Protein AF-A0A9X2AKE8-F1 (afdb_monomer_lite)

pLDDT: mean 93.68, std 7.87, range [53.09, 98.56]

Secondary structure (DSSP, 8-state):
-----EEEEEETTEEEEEE---TT-EEEEEEEESSTTPPPEEEESSPPSSEEE-----TT-EEEEEEEEE-TT--EEEEPPPEEEEPP-

Sequence (89 aa):
MHAIKIELTLTPAGRHIAFSKEMLEKVHVYRRVASEGAAWEQVAVNARSPFVDTHAFPPGTTVEYHVQHFNQQDAYEGHSNIVRTTIGS

Foldseek 3Di:
DDAWAWDWDQDPQAIWIFTDDDPQKFKWKWKWFPDPPTDIDGPDTSDDHGDGDRDDDDAQTKMKMKMWIAHNVRHTDDIYDIDMDGHHD

Organism: NCBI:txid2926463

Radius of gyration: 13.16 Å; chains: 1; bounding box: 32×26×38 Å

Structure (mmCIF, N/CA/C/O backbone):
data_AF-A0A9X2AKE8-F1
#
_entry.id   AF-A0A9X2AKE8-F1
#
loop_
_atom_site.group_PDB
_atom_site.id
_atom_site.type_symbol
_atom_site.label_atom_id
_atom_site.label_alt_id
_atom_site.label_comp_id
_atom_site.label_asym_id
_atom_site.label_entity_id
_atom_site.label_seq_id
_atom_site.pdbx_PDB_ins_code
_atom_site.Cartn_x
_atom_site.Cartn_y
_atom_site.Cartn_z
_atom_site.occupancy
_atom_site.B_iso_or_equiv
_atom_site.auth_seq_id
_atom_site.auth_comp_id
_atom_site.auth_asym_id
_atom_site.auth_atom_id
_atom_site.pdbx_PDB_model_num
ATOM 1 N N . MET A 1 1 ? 1.993 6.485 -20.873 1.00 53.09 1 MET A N 1
ATOM 2 C CA . MET A 1 1 ? 2.402 6.465 -19.455 1.00 53.09 1 MET A CA 1
ATOM 3 C C . MET A 1 1 ? 1.285 5.779 -18.684 1.00 53.09 1 MET A C 1
ATOM 5 O O . MET A 1 1 ? 0.168 6.284 -18.700 1.00 53.09 1 MET A O 1
ATOM 9 N N . HIS A 1 2 ? 1.531 4.576 -18.163 1.00 62.09 2 HIS A N 1
ATOM 10 C CA . HIS A 1 2 ? 0.534 3.826 -17.394 1.00 62.09 2 HIS A CA 1
ATOM 11 C C . HIS A 1 2 ? 0.390 4.485 -16.016 1.00 62.09 2 HIS A C 1
ATOM 13 O O . HIS A 1 2 ? 1.393 4.804 -15.383 1.00 62.09 2 HIS A O 1
ATOM 19 N N . ALA A 1 3 ? -0.834 4.764 -15.569 1.00 75.81 3 ALA A N 1
ATOM 20 C CA . ALA A 1 3 ? -1.041 5.355 -14.250 1.00 75.81 3 ALA A CA 1
ATOM 21 C C . ALA A 1 3 ? -0.902 4.260 -13.184 1.00 75.81 3 ALA A C 1
ATOM 23 O O . ALA A 1 3 ? -1.743 3.364 -13.121 1.00 75.81 3 ALA A O 1
ATOM 24 N N . ILE A 1 4 ? 0.131 4.345 -12.345 1.00 87.69 4 ILE A N 1
ATOM 25 C CA . ILE A 1 4 ? 0.294 3.459 -11.189 1.00 87.69 4 ILE A CA 1
ATOM 26 C C . ILE A 1 4 ? -0.798 3.809 -10.173 1.00 87.69 4 ILE A C 1
ATOM 28 O O . ILE A 1 4 ? -0.858 4.932 -9.667 1.00 87.69 4 ILE A O 1
ATOM 32 N N . LYS A 1 5 ? -1.688 2.856 -9.890 1.00 92.19 5 LYS A N 1
ATOM 33 C CA . LYS A 1 5 ? -2.813 3.031 -8.966 1.00 92.19 5 LYS A CA 1
ATOM 34 C C . LYS A 1 5 ? -2.801 1.967 -7.884 1.00 92.19 5 LYS A C 1
ATOM 36 O O . LYS A 1 5 ? -2.376 0.835 -8.111 1.00 92.19 5 LYS A O 1
ATOM 41 N N . ILE A 1 6 ? -3.310 2.360 -6.726 1.00 97.44 6 ILE A N 1
ATOM 42 C CA . ILE A 1 6 ? -3.495 1.495 -5.569 1.00 97.44 6 ILE A CA 1
ATOM 43 C C . ILE A 1 6 ? -4.940 1.591 -5.084 1.00 97.44 6 ILE A C 1
ATOM 45 O O . ILE A 1 6 ? -5.545 2.667 -5.104 1.00 97.44 6 ILE A O 1
ATOM 49 N N . GLU A 1 7 ? -5.471 0.468 -4.621 1.00 97.62 7 GLU A N 1
ATOM 50 C CA . GLU A 1 7 ? -6.779 0.358 -3.988 1.00 97.62 7 GLU A CA 1
ATOM 51 C C . GLU A 1 7 ? -6.629 -0.235 -2.587 1.00 97.62 7 GLU A C 1
ATOM 53 O O . GLU A 1 7 ? -5.806 -1.121 -2.344 1.00 97.62 7 GLU A O 1
ATOM 58 N N . LEU A 1 8 ? -7.440 0.269 -1.659 1.00 97.81 8 LEU A N 1
ATOM 59 C CA . LEU A 1 8 ? -7.477 -0.170 -0.270 1.00 97.81 8 LEU A CA 1
ATOM 60 C C . LEU A 1 8 ? -8.864 -0.720 0.047 1.00 97.81 8 LEU A C 1
ATOM 62 O O . LEU A 1 8 ? -9.856 -0.006 -0.071 1.00 97.81 8 LEU A O 1
ATOM 66 N N . THR A 1 9 ? -8.916 -1.972 0.494 1.00 97.12 9 THR A N 1
ATOM 67 C CA . THR A 1 9 ? -10.136 -2.620 0.991 1.00 97.12 9 THR A CA 1
ATOM 68 C C . THR A 1 9 ? -9.912 -3.122 2.414 1.00 97.12 9 THR A C 1
ATOM 70 O O . THR A 1 9 ? -8.912 -3.783 2.692 1.00 97.12 9 THR A O 1
ATOM 73 N N . LEU A 1 10 ? -10.839 -2.829 3.327 1.00 94.44 10 LEU A N 1
ATOM 74 C CA . LEU A 1 10 ? -10.817 -3.395 4.678 1.00 94.44 10 LEU A CA 1
ATOM 75 C C . LEU A 1 10 ? -11.532 -4.739 4.686 1.00 94.44 10 LEU A C 1
ATOM 77 O O . LEU A 1 10 ? -12.663 -4.845 4.216 1.00 94.44 10 LEU A O 1
ATOM 81 N N . THR A 1 11 ? -10.889 -5.753 5.251 1.00 91.69 11 THR A N 1
ATOM 82 C CA . THR A 1 11 ? -11.478 -7.074 5.467 1.00 91.69 11 THR A CA 1
ATOM 83 C C . THR A 1 11 ? -11.252 -7.503 6.918 1.00 91.69 11 THR A C 1
ATOM 85 O O . THR A 1 11 ? -10.390 -6.944 7.601 1.00 91.69 11 THR A O 1
ATOM 88 N N . PRO A 1 12 ? -11.963 -8.533 7.410 1.00 90.31 12 PRO A N 1
ATOM 89 C CA . PRO A 1 12 ? -11.668 -9.111 8.722 1.00 90.31 12 PRO A CA 1
ATOM 90 C C . PRO A 1 12 ? -10.229 -9.638 8.861 1.00 90.31 12 PRO A C 1
ATOM 92 O O . PRO A 1 12 ? -9.727 -9.745 9.973 1.00 90.31 12 PRO A O 1
ATOM 95 N N . ALA A 1 13 ? -9.561 -9.963 7.747 1.00 89.69 13 ALA A N 1
ATOM 96 C CA . ALA A 1 13 ? -8.181 -10.445 7.738 1.00 89.69 13 ALA A CA 1
ATOM 97 C C . ALA A 1 13 ? -7.140 -9.309 7.766 1.00 89.69 13 ALA A C 1
ATOM 99 O O . ALA A 1 13 ? -5.956 -9.582 7.950 1.00 89.69 13 ALA A O 1
ATOM 100 N N . GLY A 1 14 ? -7.551 -8.050 7.583 1.00 94.06 14 GLY A N 1
ATOM 101 C CA . GLY A 1 14 ? -6.668 -6.886 7.614 1.00 94.06 14 GLY A CA 1
ATOM 102 C C . GLY A 1 14 ? -6.981 -5.866 6.522 1.00 94.06 14 GLY A C 1
ATOM 103 O O . GLY A 1 14 ? -8.089 -5.791 5.991 1.00 94.06 14 GLY A O 1
ATOM 104 N N . ARG A 1 15 ? -5.980 -5.055 6.166 1.00 97.62 15 ARG A N 1
ATOM 105 C CA . ARG A 1 15 ? -6.096 -4.076 5.072 1.00 97.62 15 ARG A CA 1
ATOM 106 C C . ARG A 1 15 ? -5.497 -4.661 3.809 1.00 97.62 15 ARG A C 1
ATOM 108 O O . ARG A 1 15 ? -4.294 -4.899 3.749 1.00 97.62 15 ARG A O 1
ATOM 115 N N . HIS A 1 16 ? -6.344 -4.900 2.820 1.00 98.06 16 HIS A N 1
ATOM 116 C CA . HIS A 1 16 ? -5.948 -5.401 1.515 1.00 98.06 16 HIS A CA 1
ATOM 117 C C . HIS A 1 16 ? -5.523 -4.229 0.638 1.00 98.06 16 HIS A C 1
ATOM 119 O O . HIS A 1 16 ? -6.309 -3.318 0.378 1.00 98.06 16 HIS A O 1
ATOM 125 N N . ILE A 1 17 ? -4.278 -4.283 0.187 1.00 98.31 17 ILE A N 1
ATOM 126 C CA . ILE A 1 17 ? -3.620 -3.300 -0.657 1.00 98.31 17 ILE A CA 1
ATOM 127 C C . ILE A 1 17 ? -3.452 -3.920 -2.043 1.00 98.31 17 ILE A C 1
ATOM 129 O O . ILE A 1 17 ? -2.568 -4.754 -2.259 1.00 98.31 17 ILE A O 1
ATOM 133 N N . ALA A 1 18 ? -4.334 -3.551 -2.967 1.00 97.94 18 ALA A N 1
ATOM 134 C CA . ALA A 1 18 ? -4.305 -4.030 -4.341 1.00 97.94 18 ALA A CA 1
ATOM 135 C C . ALA A 1 18 ? -3.608 -3.009 -5.247 1.00 97.94 18 ALA A C 1
ATOM 137 O O . ALA A 1 18 ? -3.838 -1.807 -5.152 1.00 97.94 18 ALA A O 1
ATOM 138 N N . PHE A 1 19 ? -2.746 -3.502 -6.126 1.00 96.12 19 PHE A N 1
ATOM 139 C CA . PHE A 1 19 ? -2.027 -2.722 -7.131 1.00 96.12 19 PHE A CA 1
ATOM 140 C C . PHE A 1 19 ? -1.785 -3.574 -8.382 1.00 96.12 19 PHE A C 1
ATOM 142 O O . PHE A 1 19 ? -1.709 -4.805 -8.306 1.00 96.12 19 PHE A O 1
ATOM 149 N N . SER A 1 20 ? -1.659 -2.922 -9.532 1.00 93.06 20 SER A N 1
ATOM 150 C CA . SER A 1 20 ? -1.192 -3.553 -10.772 1.00 93.06 20 SER A CA 1
ATOM 151 C C . SER A 1 20 ? 0.326 -3.475 -10.843 1.00 93.06 20 SER A C 1
ATOM 153 O O . SER A 1 20 ? 0.900 -2.569 -10.254 1.00 93.06 20 SER A O 1
ATOM 155 N N . LYS A 1 21 ? 0.970 -4.391 -11.566 1.00 88.69 21 LYS A N 1
ATOM 156 C CA . LYS A 1 21 ? 2.388 -4.289 -11.931 1.00 88.69 21 LYS A CA 1
ATOM 157 C C . LYS A 1 21 ? 2.654 -4.984 -13.258 1.00 88.69 21 LYS A C 1
ATOM 159 O O . LYS A 1 21 ? 1.965 -5.957 -13.577 1.00 88.69 21 LYS A O 1
ATOM 164 N N . GLU A 1 22 ? 3.636 -4.507 -14.007 1.00 86.56 22 GLU A N 1
ATOM 165 C CA . GLU A 1 22 ? 4.070 -5.162 -15.237 1.00 86.56 22 GLU A CA 1
ATOM 166 C C . GLU A 1 22 ? 4.887 -6.431 -14.944 1.00 86.56 22 GLU A C 1
ATOM 168 O O . GLU A 1 22 ? 5.275 -6.738 -13.807 1.00 86.56 22 GLU A O 1
ATOM 173 N N . MET A 1 23 ? 5.114 -7.231 -15.989 1.00 83.75 23 MET A N 1
ATOM 174 C CA . MET A 1 23 ? 5.915 -8.444 -15.875 1.00 83.75 23 MET A CA 1
ATOM 175 C C . MET A 1 23 ? 7.330 -8.060 -15.429 1.00 83.75 23 MET A C 1
ATOM 177 O O . MET A 1 23 ? 7.979 -7.237 -16.058 1.00 83.75 23 MET A O 1
ATOM 181 N N . LEU A 1 24 ? 7.812 -8.703 -14.361 1.00 87.75 24 LEU A N 1
ATOM 182 C CA . LEU A 1 24 ? 9.142 -8.505 -13.766 1.00 87.75 24 LEU A CA 1
ATOM 183 C C . LEU A 1 24 ? 9.353 -7.220 -12.943 1.00 87.75 24 LEU A C 1
ATOM 185 O O . LEU A 1 24 ? 10.400 -7.112 -12.304 1.00 87.75 24 LEU A O 1
ATOM 189 N N . GLU A 1 25 ? 8.376 -6.313 -12.865 1.00 92.56 25 GLU A N 1
ATOM 190 C CA . GLU A 1 25 ? 8.437 -5.190 -11.923 1.00 92.56 25 GLU A CA 1
ATOM 191 C C . GLU A 1 25 ? 8.449 -5.689 -10.470 1.00 92.56 25 GLU A C 1
ATOM 193 O O . GLU A 1 25 ? 7.759 -6.652 -10.085 1.00 92.56 25 GLU A O 1
ATOM 198 N N . LYS A 1 26 ? 9.220 -4.994 -9.638 1.00 96.31 26 LYS A N 1
ATOM 199 C CA . LYS A 1 26 ? 9.223 -5.121 -8.183 1.00 96.31 26 LYS A CA 1
ATOM 200 C C . LYS A 1 26 ? 8.363 -3.999 -7.615 1.00 96.31 26 LYS A C 1
ATOM 202 O O . LYS A 1 26 ? 8.520 -2.841 -7.982 1.00 96.31 26 LYS A O 1
ATOM 207 N N . VAL A 1 27 ? 7.476 -4.337 -6.685 1.00 97.56 27 VAL A N 1
ATOM 208 C CA . VAL A 1 27 ? 6.644 -3.341 -5.999 1.00 97.56 27 VAL A CA 1
ATOM 209 C C . VAL A 1 27 ? 6.941 -3.370 -4.511 1.00 97.56 27 VAL A C 1
ATOM 211 O O . VAL A 1 27 ? 7.065 -4.437 -3.910 1.00 97.56 27 VAL A O 1
ATOM 214 N N . HIS A 1 28 ? 7.108 -2.205 -3.903 1.00 98.44 28 HIS A N 1
ATOM 215 C CA . HIS A 1 28 ? 7.317 -2.044 -2.466 1.00 98.44 28 HIS A CA 1
ATOM 216 C C . HIS A 1 28 ? 6.121 -1.319 -1.865 1.00 98.44 28 HIS A C 1
ATOM 218 O O . HIS A 1 28 ? 5.662 -0.325 -2.425 1.00 98.44 28 HIS A O 1
ATOM 224 N N . VAL A 1 29 ? 5.607 -1.824 -0.743 1.00 98.50 29 VAL A N 1
ATOM 225 C CA . VAL A 1 29 ? 4.463 -1.223 -0.046 1.00 98.50 29 VAL A CA 1
ATOM 226 C C . VAL A 1 29 ? 4.986 -0.381 1.101 1.00 98.50 29 VAL A C 1
ATOM 228 O O . VAL A 1 29 ? 5.760 -0.867 1.930 1.00 98.50 29 VAL A O 1
ATOM 231 N N . TYR A 1 30 ? 4.526 0.863 1.160 1.00 98.56 30 TYR A N 1
ATOM 232 C CA . TYR A 1 30 ? 4.855 1.803 2.217 1.00 98.56 30 TYR A CA 1
ATOM 233 C C . TYR A 1 30 ? 3.601 2.199 2.981 1.00 98.56 30 TYR A C 1
ATOM 235 O O . TYR A 1 30 ? 2.525 2.363 2.403 1.00 98.56 30 TYR A O 1
ATOM 243 N N . ARG A 1 31 ? 3.761 2.390 4.287 1.00 98.44 31 ARG A N 1
ATOM 244 C CA . ARG A 1 31 ? 2.703 2.775 5.216 1.00 98.44 31 ARG A CA 1
ATOM 245 C C . ARG A 1 31 ? 3.177 3.896 6.121 1.00 98.44 31 ARG A C 1
ATOM 247 O O . ARG A 1 31 ? 4.344 3.938 6.489 1.00 98.44 31 ARG A O 1
ATOM 254 N N . ARG A 1 32 ? 2.268 4.759 6.556 1.00 97.88 32 ARG A N 1
ATOM 255 C CA . ARG A 1 32 ? 2.483 5.596 7.742 1.00 97.88 32 ARG A CA 1
ATOM 256 C C . ARG A 1 32 ? 1.197 5.780 8.528 1.00 97.88 32 ARG A C 1
ATOM 258 O O . ARG A 1 32 ? 0.103 5.627 7.984 1.00 97.88 32 ARG A O 1
ATOM 265 N N . VAL A 1 33 ? 1.331 6.158 9.793 1.00 97.12 33 VAL A N 1
ATOM 266 C CA . VAL A 1 33 ? 0.226 6.763 10.545 1.00 97.1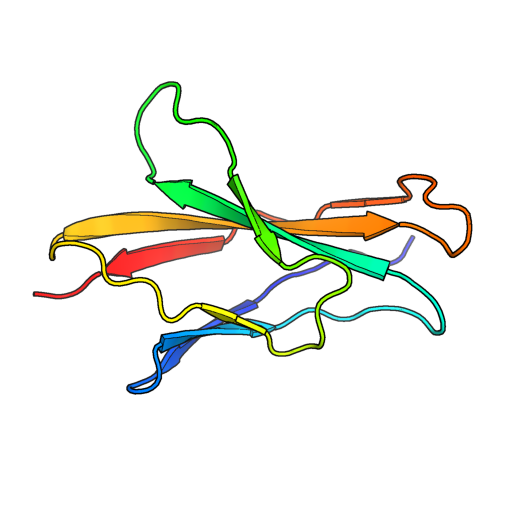2 33 VAL A CA 1
ATOM 267 C C . VAL A 1 33 ? 0.089 8.214 10.085 1.00 97.12 33 VAL A C 1
ATOM 269 O O . VAL A 1 33 ? 1.092 8.909 9.933 1.00 97.12 33 VAL A O 1
ATOM 272 N N . ALA A 1 34 ? -1.135 8.667 9.821 1.00 93.81 34 ALA A N 1
ATOM 273 C CA . ALA A 1 34 ? -1.422 10.025 9.371 1.00 93.81 34 ALA A CA 1
ATOM 274 C C . ALA A 1 34 ? -1.290 11.022 10.532 1.00 93.81 34 ALA A C 1
ATOM 276 O O . ALA A 1 34 ? -2.280 11.500 11.082 1.00 93.81 34 ALA A O 1
ATOM 277 N N . SER A 1 35 ? -0.053 11.318 10.913 1.00 90.81 35 SER A N 1
ATOM 278 C CA . SER A 1 35 ? 0.300 12.403 11.822 1.00 90.81 35 SER A CA 1
ATOM 279 C C . SER A 1 35 ? 1.307 13.332 11.152 1.00 90.81 35 SER A C 1
ATOM 281 O O . SER A 1 35 ? 2.034 12.939 10.235 1.00 90.81 35 SER A O 1
ATOM 283 N N . GLU A 1 36 ? 1.349 14.584 11.598 1.00 85.69 36 GLU A N 1
ATOM 284 C CA . GLU A 1 36 ? 2.305 15.561 11.086 1.00 85.69 36 GLU A CA 1
ATOM 285 C C . GLU A 1 36 ? 3.746 15.057 11.272 1.00 85.69 36 GLU A C 1
ATOM 287 O O . GLU A 1 36 ? 4.099 14.519 12.321 1.00 85.69 36 GLU A O 1
ATOM 292 N N . GLY A 1 37 ? 4.561 15.156 10.217 1.00 87.19 37 GLY A N 1
ATOM 293 C CA . GLY A 1 37 ? 5.955 14.701 10.226 1.00 87.19 37 GLY A CA 1
ATOM 294 C C . GLY A 1 37 ? 6.174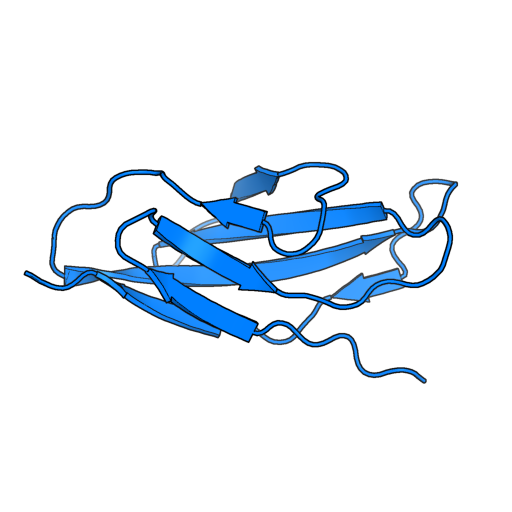 13.181 10.240 1.00 87.19 37 GLY A C 1
ATOM 295 O O . GLY A 1 37 ? 7.326 12.753 10.287 1.00 87.19 37 GLY A O 1
ATOM 296 N N . ALA A 1 38 ? 5.124 12.350 10.177 1.00 92.25 38 ALA A N 1
ATOM 297 C CA . ALA A 1 38 ? 5.286 10.896 10.176 1.00 92.25 38 ALA A CA 1
ATOM 298 C C . ALA A 1 38 ? 6.073 10.398 8.955 1.00 92.25 38 ALA A C 1
ATOM 300 O O . ALA A 1 38 ? 5.718 10.675 7.801 1.00 92.25 38 ALA A O 1
ATOM 301 N N . ALA A 1 39 ? 7.114 9.609 9.227 1.00 95.69 39 ALA A N 1
ATOM 302 C CA . ALA A 1 39 ? 7.904 8.936 8.209 1.00 95.69 39 ALA A CA 1
ATOM 303 C C . ALA A 1 39 ? 7.135 7.758 7.589 1.00 95.69 39 ALA A C 1
ATOM 305 O O . ALA A 1 39 ? 6.322 7.105 8.246 1.00 95.69 39 ALA A O 1
ATOM 306 N N . TRP A 1 40 ? 7.421 7.480 6.318 1.00 97.88 40 TRP A N 1
ATOM 307 C CA . TRP A 1 40 ? 6.942 6.282 5.635 1.00 97.88 40 TRP A CA 1
ATOM 308 C C . TRP A 1 40 ? 7.786 5.070 6.031 1.00 97.88 40 TRP A C 1
ATOM 310 O O . TRP A 1 40 ? 9.007 5.083 5.903 1.00 97.88 40 TRP A O 1
ATOM 320 N N . GLU A 1 41 ? 7.121 4.013 6.471 1.00 98.12 41 GLU A N 1
ATOM 321 C CA . GLU A 1 41 ? 7.694 2.705 6.764 1.00 98.12 41 GLU A CA 1
ATOM 322 C C . GLU A 1 41 ? 7.513 1.787 5.552 1.00 98.12 41 GLU A C 1
ATOM 324 O O . GLU A 1 41 ? 6.408 1.674 5.017 1.00 98.12 41 GLU A O 1
ATOM 329 N N . GLN A 1 42 ? 8.574 1.103 5.124 1.00 98.25 42 GLN A N 1
ATOM 330 C CA . GLN A 1 42 ? 8.486 0.064 4.099 1.00 98.25 42 GLN A CA 1
ATOM 331 C C . GLN A 1 42 ? 7.997 -1.242 4.730 1.00 98.25 42 GLN A C 1
ATOM 333 O O . GLN A 1 42 ? 8.765 -1.966 5.357 1.00 98.25 42 GLN A O 1
ATOM 338 N N . VAL A 1 43 ? 6.715 -1.552 4.556 1.00 98.31 43 VAL A N 1
ATOM 339 C CA . VAL A 1 43 ? 6.066 -2.706 5.203 1.00 98.31 43 VAL A CA 1
ATOM 340 C C . VAL A 1 43 ? 6.133 -3.985 4.371 1.00 98.31 43 VAL A C 1
ATOM 342 O O . VAL A 1 43 ? 5.917 -5.072 4.901 1.00 98.31 43 VAL A O 1
ATOM 345 N N . ALA A 1 44 ? 6.442 -3.880 3.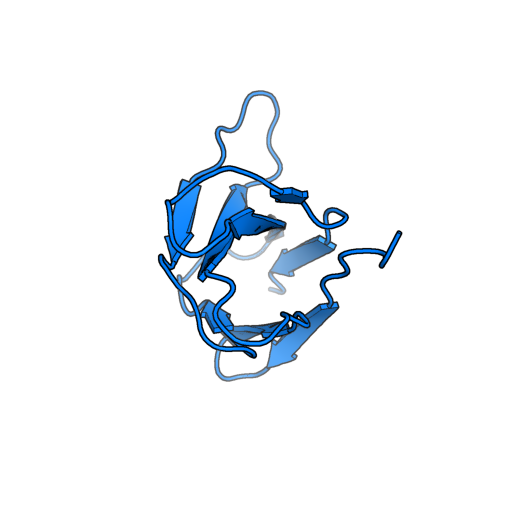074 1.00 98.25 44 ALA A N 1
ATOM 346 C CA . ALA A 1 44 ? 6.696 -5.038 2.223 1.00 98.25 44 ALA A CA 1
ATOM 347 C C . ALA A 1 44 ? 7.689 -4.730 1.095 1.00 98.25 44 ALA A C 1
ATOM 349 O O . ALA A 1 44 ? 7.597 -3.702 0.421 1.00 98.25 44 ALA A O 1
ATOM 350 N N . VAL A 1 45 ? 8.601 -5.674 0.852 1.00 97.69 45 VAL A N 1
ATOM 351 C CA . VAL A 1 45 ? 9.575 -5.662 -0.249 1.00 97.69 45 VAL A CA 1
ATOM 352 C C . VAL A 1 45 ? 9.128 -6.668 -1.309 1.00 97.69 45 VAL A C 1
ATOM 354 O O . VAL A 1 45 ? 8.728 -7.780 -0.974 1.00 97.69 45 VAL A O 1
ATOM 357 N N . ASN A 1 46 ? 9.206 -6.283 -2.584 1.00 96.94 46 ASN A N 1
ATOM 358 C CA . ASN A 1 46 ? 8.765 -7.061 -3.749 1.00 96.94 46 ASN A CA 1
ATOM 359 C C . ASN A 1 46 ? 7.414 -7.779 -3.527 1.00 96.94 46 ASN A C 1
ATOM 361 O O . ASN A 1 46 ? 7.284 -8.996 -3.682 1.00 96.94 46 ASN A O 1
ATOM 365 N N . ALA A 1 47 ? 6.417 -7.009 -3.101 1.00 97.19 47 ALA A N 1
ATOM 366 C CA . ALA A 1 47 ? 5.124 -7.506 -2.676 1.00 97.19 47 ALA A CA 1
ATOM 367 C C . ALA A 1 47 ? 4.327 -8.119 -3.837 1.00 97.19 47 ALA A C 1
ATOM 369 O O . ALA A 1 47 ? 4.388 -7.677 -4.989 1.00 97.19 47 ALA A O 1
ATOM 370 N N . ARG A 1 48 ? 3.525 -9.135 -3.504 1.00 95.25 48 ARG A N 1
ATOM 371 C CA . ARG A 1 48 ? 2.456 -9.635 -4.376 1.00 95.25 48 ARG A CA 1
ATOM 372 C C . ARG A 1 48 ? 1.191 -8.815 -4.147 1.00 95.25 48 ARG A C 1
ATOM 374 O O . ARG A 1 48 ? 0.981 -8.307 -3.050 1.00 95.25 48 ARG A O 1
ATOM 381 N N . SER A 1 49 ? 0.366 -8.719 -5.183 1.00 95.00 49 SER A N 1
ATOM 382 C CA . SER A 1 49 ? -0.941 -8.070 -5.125 1.00 95.00 49 SER A CA 1
ATOM 383 C C . SER A 1 49 ? -2.053 -9.131 -5.052 1.00 95.00 49 SER A C 1
ATOM 385 O O . SER A 1 49 ? -2.002 -10.085 -5.835 1.00 95.00 49 SER A O 1
ATOM 387 N N . PRO A 1 50 ? -3.037 -8.998 -4.142 1.00 95.75 50 PRO A N 1
ATOM 388 C CA . PRO A 1 50 ? -3.071 -8.007 -3.067 1.00 95.75 50 PRO A CA 1
ATOM 389 C C . PRO A 1 50 ? -2.046 -8.326 -1.964 1.00 95.75 50 PRO A C 1
ATOM 391 O O . PRO A 1 50 ? -1.819 -9.489 -1.624 1.00 95.75 50 PRO A O 1
ATOM 394 N N . PHE A 1 51 ? -1.467 -7.283 -1.372 1.00 97.50 51 PHE A N 1
ATOM 395 C CA . PHE A 1 51 ? -0.735 -7.379 -0.109 1.00 97.50 51 PHE A CA 1
ATOM 396 C C . PHE A 1 51 ? -1.716 -7.183 1.049 1.00 97.50 51 PHE A C 1
ATOM 398 O O . PHE A 1 51 ? -2.567 -6.299 0.983 1.00 97.50 51 PHE A O 1
ATOM 405 N N . VAL A 1 52 ? -1.616 -7.983 2.111 1.00 97.94 52 VAL A N 1
ATOM 406 C CA . VAL A 1 52 ? -2.486 -7.851 3.289 1.00 97.94 52 VAL A CA 1
ATOM 407 C C . VAL A 1 52 ? -1.661 -7.346 4.462 1.00 97.94 52 VAL A C 1
ATOM 409 O O . VAL A 1 52 ? -0.829 -8.075 4.997 1.00 97.94 52 VAL A O 1
ATOM 412 N N . ASP A 1 53 ? -1.906 -6.105 4.879 1.00 97.94 53 ASP A N 1
ATOM 413 C CA . ASP A 1 53 ? -1.330 -5.574 6.110 1.00 97.94 53 ASP A CA 1
ATOM 414 C C . ASP A 1 53 ? -2.178 -6.016 7.307 1.00 97.94 53 ASP A C 1
ATOM 416 O O . ASP A 1 53 ? -3.345 -5.622 7.434 1.00 97.94 53 ASP A O 1
ATOM 420 N N . THR A 1 54 ? -1.566 -6.763 8.224 1.00 97.06 54 THR A N 1
ATOM 421 C CA . THR A 1 54 ? -2.171 -7.315 9.446 1.00 97.06 54 THR A CA 1
ATOM 422 C C . THR A 1 54 ?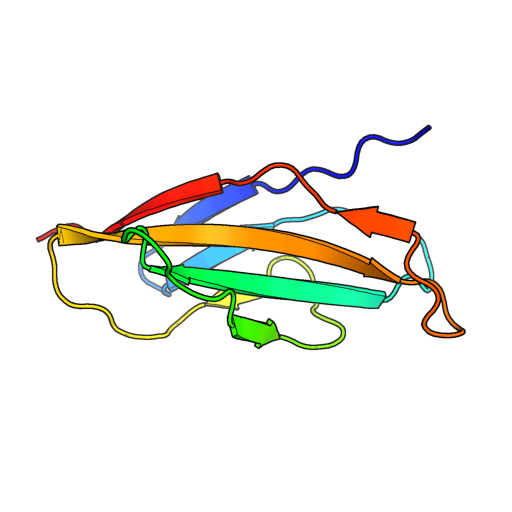 -1.728 -6.614 10.734 1.00 97.06 54 THR A C 1
ATOM 424 O O . THR A 1 54 ? -2.177 -6.984 11.815 1.00 97.06 54 THR A O 1
ATOM 427 N N . HIS A 1 55 ? -0.889 -5.574 10.657 1.00 97.12 55 HIS A N 1
ATOM 428 C CA . HIS A 1 55 ? -0.430 -4.832 11.832 1.00 97.12 55 HIS A CA 1
ATOM 429 C C . HIS A 1 55 ? -1.591 -4.241 12.649 1.00 97.12 55 HIS A C 1
ATOM 431 O O . HIS A 1 55 ? -2.419 -3.491 12.122 1.00 97.12 55 HIS A O 1
ATOM 437 N N . ALA A 1 56 ? -1.651 -4.546 13.940 1.00 94.69 56 ALA A N 1
ATOM 438 C CA . ALA A 1 56 ? -2.682 -4.008 14.814 1.00 94.69 56 ALA A CA 1
ATOM 439 C C . ALA A 1 56 ? -2.418 -2.523 15.101 1.00 94.69 56 ALA A C 1
ATOM 441 O O . ALA A 1 56 ? -1.326 -2.163 15.529 1.00 94.69 56 ALA A O 1
ATOM 442 N N . PHE A 1 57 ? -3.422 -1.667 14.905 1.00 94.00 57 PHE A N 1
ATOM 443 C CA . PHE A 1 57 ? -3.379 -0.282 15.380 1.00 94.00 57 PHE A CA 1
ATOM 444 C C . PHE A 1 57 ? -4.499 -0.049 16.387 1.00 94.00 57 PHE A C 1
ATOM 446 O O . PHE A 1 57 ? -5.550 -0.689 16.280 1.00 94.00 57 PHE A O 1
ATOM 453 N N . PRO A 1 58 ? -4.318 0.900 17.315 1.00 94.12 58 PRO A N 1
ATOM 454 C CA . PRO A 1 58 ? -5.411 1.374 18.147 1.00 94.12 58 PRO A CA 1
ATOM 455 C C . PRO A 1 58 ? -6.597 1.878 17.301 1.00 94.12 58 PRO A C 1
ATOM 457 O O . PRO A 1 58 ? -6.374 2.487 16.244 1.00 94.12 58 PRO A O 1
ATOM 460 N N . PRO A 1 59 ? -7.844 1.696 17.767 1.00 93.88 59 PRO A N 1
ATOM 461 C CA . PRO A 1 59 ? -9.010 2.357 17.191 1.00 93.88 59 PRO A CA 1
ATOM 462 C C . PRO A 1 59 ? -8.830 3.865 17.011 1.00 93.88 59 PRO A C 1
ATOM 464 O O . PRO A 1 59 ? -8.180 4.526 17.819 1.00 93.88 59 PRO A O 1
ATOM 467 N N . GLY A 1 60 ? -9.399 4.416 15.940 1.00 94.44 60 GLY A N 1
ATOM 468 C CA . GLY A 1 60 ? -9.263 5.829 15.578 1.00 94.44 60 GLY A CA 1
ATOM 469 C C . GLY A 1 60 ? -7.947 6.182 14.876 1.00 94.44 60 GLY A C 1
ATOM 470 O O . GLY A 1 60 ? -7.814 7.289 14.355 1.00 94.44 60 GLY A O 1
ATOM 471 N N . THR A 1 61 ? -6.987 5.253 14.788 1.00 95.31 61 THR A N 1
ATOM 472 C CA . THR A 1 61 ? -5.747 5.487 14.036 1.00 95.31 61 THR A CA 1
ATOM 473 C C . THR A 1 61 ? -6.058 5.629 12.551 1.00 95.31 61 THR A C 1
ATOM 475 O O . THR A 1 61 ? -6.664 4.743 11.948 1.00 95.31 61 THR A O 1
ATOM 478 N N . THR A 1 62 ? -5.612 6.722 11.935 1.00 97.00 62 THR A N 1
ATOM 479 C CA . THR A 1 62 ? -5.647 6.866 10.475 1.00 97.00 62 THR A CA 1
ATOM 480 C C . THR A 1 62 ? -4.320 6.408 9.894 1.00 97.00 62 THR A C 1
ATOM 482 O O . THR A 1 62 ? -3.263 6.871 10.316 1.00 97.00 62 THR A O 1
ATOM 485 N N . VAL A 1 63 ? -4.373 5.497 8.930 1.00 97.69 63 VAL A N 1
ATOM 486 C CA . VAL A 1 63 ? -3.204 4.953 8.235 1.00 97.69 63 VAL A CA 1
ATOM 487 C C . VAL A 1 63 ? -3.281 5.260 6.748 1.00 97.69 63 VAL A C 1
ATOM 489 O O . VAL A 1 63 ? -4.354 5.207 6.143 1.00 97.69 63 VAL A O 1
ATOM 492 N N . GLU A 1 64 ? -2.133 5.579 6.167 1.00 98.31 64 GLU A N 1
ATOM 493 C CA . GLU A 1 64 ? -1.963 5.886 4.750 1.00 98.31 64 GLU A CA 1
ATOM 494 C C . GLU A 1 64 ? -1.034 4.869 4.096 1.00 98.31 64 GLU A C 1
ATOM 496 O O . GLU A 1 64 ? -0.092 4.392 4.731 1.00 98.31 64 GLU A O 1
ATOM 501 N N . TYR A 1 65 ? -1.283 4.582 2.820 1.00 98.50 65 TYR A N 1
ATOM 502 C CA . TYR A 1 65 ? -0.496 3.662 2.007 1.00 98.50 65 TYR A CA 1
ATOM 503 C C . TYR A 1 65 ? -0.182 4.268 0.646 1.00 98.50 65 TYR A C 1
ATOM 505 O O . TYR A 1 65 ? -1.010 4.965 0.056 1.00 98.50 65 TYR A O 1
ATOM 513 N N . HIS A 1 66 ? 0.994 3.935 0.130 1.00 98.25 66 HIS A N 1
ATOM 514 C CA . HIS A 1 66 ? 1.324 4.038 -1.286 1.00 98.25 66 HIS A CA 1
ATOM 515 C C . HIS A 1 66 ? 2.239 2.873 -1.671 1.00 98.25 66 HIS A C 1
ATOM 517 O O . HIS A 1 66 ? 2.821 2.211 -0.805 1.00 98.25 66 HIS A O 1
ATOM 523 N N . VAL A 1 67 ? 2.374 2.619 -2.969 1.00 98.12 67 VAL A N 1
ATOM 524 C CA . VAL A 1 67 ? 3.371 1.683 -3.494 1.00 98.12 67 VAL A CA 1
ATOM 525 C C . VAL A 1 67 ? 4.388 2.399 -4.358 1.00 98.12 67 VAL A C 1
ATOM 527 O O . VAL A 1 67 ? 4.062 3.397 -4.998 1.00 98.12 67 VAL A O 1
ATOM 530 N N . GLN A 1 68 ? 5.606 1.871 -4.384 1.00 97.81 68 GLN A N 1
ATOM 531 C CA . GLN A 1 68 ? 6.667 2.287 -5.296 1.00 97.81 68 GLN A CA 1
ATOM 532 C C . GLN A 1 68 ? 7.015 1.134 -6.234 1.00 97.81 68 GLN A C 1
ATOM 534 O O . GLN A 1 68 ? 7.109 -0.013 -5.790 1.00 97.81 68 GLN A O 1
ATOM 539 N N . HIS A 1 69 ? 7.188 1.447 -7.515 1.00 96.81 69 HIS A N 1
ATOM 540 C CA . HIS A 1 69 ? 7.569 0.505 -8.560 1.00 96.81 69 HIS A CA 1
ATOM 541 C C . HIS A 1 69 ? 9.047 0.650 -8.883 1.00 96.81 69 HIS A C 1
ATOM 543 O O . HIS A 1 69 ? 9.578 1.762 -8.964 1.00 96.81 69 HIS A O 1
ATOM 549 N N . PHE A 1 70 ? 9.685 -0.493 -9.077 1.00 96.44 70 PHE A N 1
ATOM 550 C CA . PHE A 1 70 ? 11.070 -0.602 -9.476 1.00 96.44 70 PHE A CA 1
ATOM 551 C C . PHE A 1 70 ? 11.201 -1.644 -10.581 1.00 96.44 70 PHE A C 1
ATOM 553 O O . PHE A 1 70 ? 10.551 -2.695 -10.537 1.00 96.44 70 PHE A O 1
ATOM 560 N N . ASN A 1 71 ? 12.113 -1.404 -11.515 1.00 94.44 71 ASN A N 1
ATOM 561 C CA . ASN A 1 71 ? 12.451 -2.403 -12.516 1.00 94.44 71 ASN A CA 1
ATOM 562 C C . ASN A 1 71 ? 13.314 -3.534 -11.924 1.00 94.44 71 ASN A C 1
ATOM 564 O O . ASN A 1 71 ? 13.633 -3.589 -10.731 1.00 94.44 71 ASN A O 1
ATOM 568 N N . GLN A 1 72 ? 13.735 -4.468 -12.776 1.00 93.12 72 GLN A N 1
ATOM 569 C CA . GLN A 1 72 ? 14.549 -5.608 -12.350 1.00 93.12 72 GLN A CA 1
ATOM 570 C C . GLN A 1 72 ? 15.919 -5.216 -11.777 1.00 93.12 72 GLN A C 1
ATOM 572 O O . GLN A 1 72 ? 16.453 -5.956 -10.947 1.00 93.12 72 GLN A O 1
ATOM 577 N N . GLN A 1 73 ? 16.458 -4.068 -12.192 1.00 95.44 73 GLN A N 1
ATOM 578 C CA . GLN A 1 73 ? 17.735 -3.507 -11.751 1.00 95.44 73 GLN A CA 1
ATOM 579 C C . GLN A 1 73 ? 17.592 -2.584 -10.527 1.00 95.44 73 GLN A C 1
ATOM 581 O O . GLN A 1 73 ? 18.529 -1.857 -10.213 1.00 95.44 73 GLN A O 1
ATOM 586 N N . ASP A 1 74 ? 16.437 -2.601 -9.848 1.00 94.75 74 ASP A N 1
ATOM 587 C CA . ASP A 1 74 ? 16.138 -1.756 -8.683 1.00 94.75 74 ASP A CA 1
ATOM 588 C C . ASP A 1 74 ? 16.160 -0.247 -8.991 1.00 94.75 74 ASP A C 1
ATOM 590 O O . ASP A 1 74 ? 16.319 0.583 -8.095 1.00 94.75 74 ASP A O 1
ATOM 594 N N . ALA A 1 75 ? 15.955 0.134 -10.257 1.00 96.12 75 ALA A N 1
ATOM 595 C CA . ALA A 1 75 ? 15.741 1.528 -10.618 1.00 96.12 75 ALA A CA 1
ATOM 596 C C . ALA A 1 75 ? 14.281 1.915 -10.362 1.00 96.12 75 ALA A C 1
ATOM 598 O O . ALA A 1 75 ? 13.367 1.192 -10.754 1.00 96.12 75 ALA A O 1
ATOM 599 N N . TYR A 1 76 ? 14.077 3.059 -9.711 1.00 95.19 76 TYR A N 1
ATOM 600 C CA . TYR A 1 76 ? 12.757 3.596 -9.396 1.00 95.19 76 TYR A CA 1
ATOM 601 C C . TYR A 1 76 ? 12.021 4.067 -10.655 1.00 95.19 76 TYR A C 1
ATO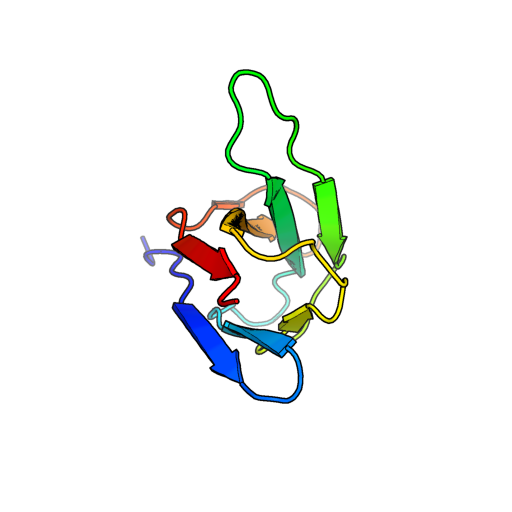M 603 O O . TYR A 1 76 ? 12.560 4.855 -11.432 1.00 95.19 76 TYR A O 1
ATOM 611 N N . GLU A 1 77 ? 10.774 3.630 -10.819 1.00 94.50 77 GLU A N 1
ATOM 612 C CA . GLU A 1 77 ? 9.940 3.941 -11.990 1.00 94.50 77 GLU A CA 1
ATOM 613 C C . GLU A 1 77 ? 8.746 4.840 -11.652 1.00 94.50 77 GLU A C 1
ATOM 615 O O . GLU A 1 77 ? 8.225 5.541 -12.521 1.00 94.50 77 GLU A O 1
ATOM 620 N N . GLY A 1 78 ? 8.328 4.881 -10.386 1.00 94.19 78 GLY A N 1
ATOM 621 C CA . GLY A 1 78 ? 7.246 5.749 -9.939 1.00 94.19 78 GLY A CA 1
ATOM 622 C C . GLY A 1 78 ? 6.546 5.252 -8.681 1.00 94.19 78 GLY A C 1
ATOM 623 O O . GLY A 1 78 ? 6.895 4.219 -8.110 1.00 94.19 78 GLY A O 1
ATOM 624 N N . HIS A 1 79 ? 5.525 5.995 -8.257 1.00 96.06 79 HIS A N 1
ATOM 625 C CA . HIS A 1 79 ? 4.700 5.639 -7.111 1.00 96.06 79 HIS A CA 1
ATOM 626 C C . HIS A 1 79 ? 3.214 5.866 -7.384 1.00 96.06 79 HIS A C 1
ATOM 628 O O . HIS A 1 79 ? 2.838 6.664 -8.244 1.00 96.06 79 HIS A O 1
ATOM 634 N N . SER A 1 80 ? 2.368 5.154 -6.642 1.00 96.81 80 SER A N 1
ATOM 635 C CA . SER A 1 80 ? 0.917 5.304 -6.722 1.00 96.81 80 SER A CA 1
ATOM 636 C C . SER A 1 80 ? 0.421 6.602 -6.080 1.00 96.81 80 SER A C 1
ATOM 638 O O . SER A 1 80 ? 1.128 7.278 -5.326 1.00 96.81 80 SER A O 1
ATOM 640 N N . ASN A 1 81 ? -0.871 6.882 -6.273 1.00 96.00 81 ASN A N 1
ATOM 641 C CA . ASN A 1 81 ? -1.625 7.743 -5.366 1.00 96.00 81 ASN A CA 1
ATOM 642 C C . ASN A 1 81 ? -1.557 7.228 -3.913 1.00 96.00 81 ASN A C 1
ATOM 644 O O . ASN A 1 81 ? -1.308 6.045 -3.670 1.00 96.00 81 ASN A O 1
ATOM 648 N N . ILE A 1 82 ? -1.823 8.116 -2.953 1.00 96.94 82 ILE A N 1
ATOM 649 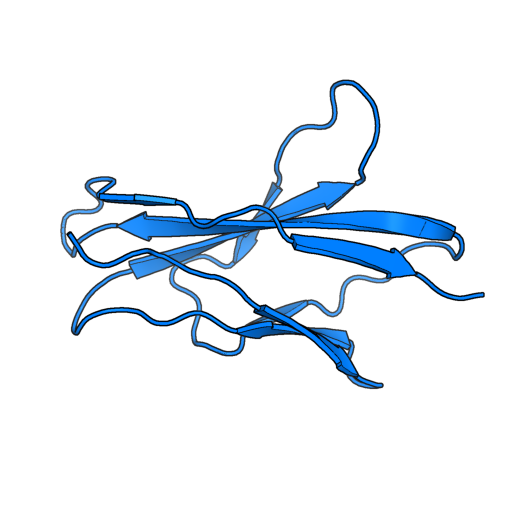C CA . ILE A 1 82 ? -1.995 7.741 -1.546 1.00 96.94 82 ILE A CA 1
ATOM 650 C C . ILE A 1 82 ? -3.452 7.331 -1.318 1.00 96.94 82 ILE A C 1
ATOM 652 O O . ILE A 1 82 ? -4.373 8.047 -1.716 1.00 96.94 82 ILE A O 1
ATOM 656 N N . VAL A 1 83 ? -3.658 6.204 -0.641 1.00 97.75 83 VAL A N 1
ATOM 657 C CA . VAL A 1 83 ? -4.959 5.776 -0.103 1.00 97.75 83 VAL A CA 1
ATOM 658 C C . VAL A 1 83 ? -4.897 5.748 1.415 1.00 97.75 83 VAL A C 1
ATOM 660 O O . VAL A 1 83 ? -3.831 5.545 1.994 1.00 97.75 83 VAL A O 1
ATOM 663 N N . ARG A 1 84 ? -6.032 5.980 2.076 1.00 97.31 84 ARG A N 1
ATOM 664 C CA . ARG A 1 84 ? -6.088 6.072 3.536 1.00 97.31 84 ARG A CA 1
ATOM 665 C C . ARG A 1 84 ? -7.336 5.422 4.102 1.00 97.31 84 ARG A C 1
ATOM 667 O O . ARG A 1 84 ? -8.359 5.356 3.429 1.00 97.31 84 ARG A O 1
ATOM 674 N N . THR A 1 85 ? -7.250 5.014 5.359 1.00 96.88 85 THR A N 1
ATOM 675 C CA . THR A 1 85 ? -8.391 4.548 6.147 1.00 96.88 85 THR A CA 1
ATOM 676 C C . THR A 1 85 ? -8.204 4.914 7.609 1.00 96.88 85 THR A C 1
ATOM 678 O O . THR A 1 85 ? -7.074 4.987 8.094 1.00 96.88 85 THR A O 1
ATOM 681 N N . THR A 1 86 ? -9.309 5.067 8.326 1.00 95.88 86 THR A N 1
ATOM 682 C CA . THR A 1 86 ? -9.322 5.145 9.788 1.00 95.88 86 THR A CA 1
ATOM 683 C C . THR A 1 86 ? -9.745 3.789 10.344 1.00 95.88 86 THR A C 1
ATOM 685 O O . THR A 1 86 ? -10.690 3.183 9.841 1.00 95.88 86 THR A O 1
ATOM 688 N N . ILE A 1 87 ? -9.013 3.273 11.331 1.00 92.75 87 ILE A N 1
ATOM 689 C CA . ILE A 1 87 ? -9.341 2.008 11.992 1.00 92.75 87 ILE A CA 1
ATOM 690 C C . ILE A 1 87 ? -10.582 2.225 12.858 1.00 92.75 87 ILE A C 1
ATOM 692 O O . ILE A 1 87 ? -10.590 3.109 13.716 1.00 92.75 87 ILE A O 1
ATOM 696 N N . GLY A 1 88 ? -11.631 1.444 12.595 1.00 84.38 88 GLY A N 1
ATOM 697 C CA . GLY A 1 88 ? -12.876 1.488 13.359 1.00 84.38 88 GLY A CA 1
ATOM 698 C C . GLY A 1 88 ? -12.666 1.112 14.828 1.00 84.38 88 GLY A C 1
ATOM 699 O O . GLY A 1 88 ? -11.720 0.400 15.165 1.00 84.38 88 GLY A O 1
ATOM 700 N N . SER A 1 89 ? -13.542 1.636 15.683 1.00 57.38 89 SER A N 1
ATOM 701 C CA . SER A 1 89 ? -13.718 1.229 17.083 1.00 57.38 89 SER A CA 1
ATOM 702 C C . SER A 1 89 ? -14.451 -0.088 17.217 1.00 57.38 89 SER A C 1
ATOM 704 O O . SER A 1 89 ? -15.443 -0.241 16.468 1.00 57.38 89 SER A O 1
#